Protein 3LYW (pdb70)

Structure (mmCIF, N/CA/C/O backbone):
data_3LYW
#
_entry.id   3LYW
#
_cell.length_a   44.827
_cell.length_b   44.827
_cell.length_c   85.997
_cell.angle_alpha   90.00
_cell.angle_beta   90.00
_cell.angle_gamma   90.00
#
_symmetry.space_group_name_H-M   'P 43 21 2'
#
loop_
_entity.id
_entity.type
_entity.pdbx_description
1 polymer 'YbbR family protein'
2 water water
#
loop_
_atom_site.group_PDB
_atom_site.id
_atom_site.type_symbol
_atom_site.label_atom_id
_atom_site.label_alt_id
_atom_site.label_comp_id
_atom_site.label_asym_id
_atom_site.label_entity_id
_atom_site.label_seq_id
_atom_site.pdbx_PDB_ins_code
_atom_site.Cartn_x
_atom_site.Cartn_y
_atom_site.Cartn_z
_atom_site.occupancy
_atom_site.B_iso_or_equiv
_atom_site.auth_seq_id
_atom_site.auth_comp_id
_atom_site.auth_asym_id
_atom_site.auth_atom_id
_atom_site.pdbx_PDB_model_num
ATOM 1 N N . ARG A 1 1 ? -8.403 44.568 30.499 1.00 38.75 1 ARG A N 1
ATOM 2 C CA . ARG A 1 1 ? -7.499 44.373 31.671 1.00 33.50 1 ARG A CA 1
ATOM 3 C C . ARG A 1 1 ? -6.262 43.568 31.262 1.00 31.68 1 ARG A C 1
ATOM 4 O O . ARG A 1 1 ? -5.179 43.758 31.821 1.00 36.82 1 ARG A O 1
ATOM 12 N N . ASP A 1 2 ? -6.430 42.677 30.283 1.00 26.14 2 ASP A N 1
ATOM 13 C CA . ASP A 1 2 ? -5.334 41.832 29.791 1.00 22.70 2 ASP A CA 1
ATOM 14 C C . ASP A 1 2 ? -4.425 41.419 30.946 1.00 22.51 2 ASP A C 1
ATOM 15 O O . ASP A 1 2 ? -3.225 41.684 30.930 1.00 27.82 2 ASP A O 1
ATOM 20 N N . PRO A 1 3 ? -4.989 40.753 31.961 1.00 25.04 3 PRO A N 1
ATOM 21 C CA . PRO A 1 3 ? -4.223 40.315 33.130 1.00 22.67 3 PRO A CA 1
ATOM 22 C C . PRO A 1 3 ? -3.118 39.295 32.875 1.00 27.12 3 PRO A C 1
ATOM 23 O O . PRO A 1 3 ? -3.250 38.413 32.027 1.00 18.80 3 PRO A O 1
ATOM 27 N N . THR A 1 4 ? -2.017 39.443 33.606 1.00 26.40 4 THR A N 1
ATOM 28 C CA . THR A 1 4 ? -0.899 38.514 33.510 1.00 24.69 4 THR A CA 1
ATOM 29 C C . THR A 1 4 ? -1.116 37.637 34.723 1.00 21.20 4 THR A C 1
ATOM 30 O O . THR A 1 4 ? -1.193 38.137 35.842 1.00 22.85 4 THR A O 1
ATOM 34 N N . LEU A 1 5 ? -1.241 36.335 34.501 1.00 20.15 5 LEU A N 1
ATOM 35 C CA . LEU A 1 5 ? -1.508 35.409 35.588 1.00 21.48 5 LEU A CA 1
ATOM 36 C C . LEU A 1 5 ? -0.347 34.483 35.906 1.00 23.83 5 LEU A C 1
ATOM 37 O O . LEU A 1 5 ? 0.504 34.213 35.063 1.00 25.91 5 LEU A O 1
ATOM 42 N N . THR A 1 6 ? -0.328 34.005 37.145 1.00 20.37 6 THR A N 1
ATOM 43 C CA . THR A 1 6 ? 0.674 33.056 37.612 1.00 27.75 6 THR A CA 1
ATOM 44 C C . THR A 1 6 ? -0.142 31.847 38.043 1.00 29.24 6 THR A C 1
ATOM 45 O O . THR A 1 6 ? -0.830 31.888 39.068 1.00 27.76 6 THR A O 1
ATOM 49 N N . LEU A 1 7 ? -0.085 30.784 37.247 1.00 19.17 7 LEU A N 1
ATOM 50 C CA . LEU A 1 7 ? -0.867 29.590 37.534 1.00 20.54 7 LEU A CA 1
ATOM 51 C C . LEU A 1 7 ? 0.018 28.423 37.936 1.00 22.12 7 LEU A C 1
ATOM 52 O O . LEU A 1 7 ? 1.185 28.345 37.531 1.00 18.63 7 LEU A O 1
ATOM 57 N N . SER A 1 8 ? -0.526 27.521 38.745 1.00 22.44 8 SER A N 1
ATOM 58 C CA . SER A 1 8 ? 0.231 26.349 39.136 1.00 24.17 8 SER A CA 1
ATOM 59 C C . SER A 1 8 ? 0.057 25.351 37.987 1.00 19.34 8 SER A C 1
ATOM 60 O O . SER A 1 8 ? -0.947 25.385 37.263 1.00 17.51 8 SER A O 1
ATOM 63 N N . LEU A 1 9 ? 1.043 24.479 37.810 1.00 18.54 9 LEU A N 1
ATOM 64 C CA . LEU A 1 9 ? 1.009 23.491 36.738 1.00 17.58 9 LEU A CA 1
ATOM 65 C C . LEU A 1 9 ? 0.499 22.146 37.233 1.00 19.17 9 LEU A C 1
ATOM 66 O O . LEU A 1 9 ? 0.945 21.644 38.261 1.00 22.04 9 LEU A O 1
ATOM 71 N N . ILE A 1 10 ? -0.445 21.580 36.491 1.00 17.78 10 ILE A N 1
ATOM 72 C CA . ILE A 1 10 ? -1.062 20.304 36.832 1.00 23.30 10 ILE A CA 1
ATOM 73 C C . ILE A 1 10 ? -0.821 19.260 35.754 1.00 18.98 10 ILE A C 1
ATOM 74 O O . ILE A 1 10 ? -0.835 19.569 34.560 1.00 23.97 10 ILE A O 1
ATOM 79 N N . ALA A 1 11 ? -0.588 18.023 36.172 1.00 14.24 11 ALA A N 1
ATOM 80 C CA . ALA A 1 11 ? -0.359 16.972 35.196 1.00 17.03 11 ALA A CA 1
ATOM 81 C C . ALA A 1 11 ? -1.653 16.209 34.953 1.00 19.09 11 ALA A C 1
ATOM 82 O O . ALA A 1 11 ? -2.336 15.843 35.899 1.00 25.77 11 ALA A O 1
ATOM 84 N N . LYS A 1 12 ? -1.990 15.982 33.688 1.00 16.56 12 LYS A N 1
ATOM 85 C CA . LYS A 1 12 ? -3.191 15.224 33.356 1.00 16.66 12 LYS A CA 1
ATOM 86 C C . LYS A 1 12 ? -2.806 13.883 32.723 1.00 16.18 12 LYS A C 1
ATOM 87 O O . LYS A 1 12 ? -1.754 13.748 32.092 1.00 15.92 12 LYS A O 1
ATOM 93 N N . ASN A 1 13 ? -3.663 12.889 32.915 1.00 13.93 13 ASN A N 1
ATOM 94 C CA . ASN A 1 13 ? -3.456 11.562 32.377 1.00 16.05 13 ASN A CA 1
ATOM 95 C C . ASN A 1 13 ? -2.121 10.918 32.722 1.00 18.56 13 ASN A C 1
ATOM 96 O O . ASN A 1 13 ? -1.515 10.245 31.891 1.00 15.17 13 ASN A O 1
ATOM 101 N N . THR A 1 14 ? -1.661 11.126 33.952 1.00 16.73 14 THR A N 1
ATOM 102 C CA 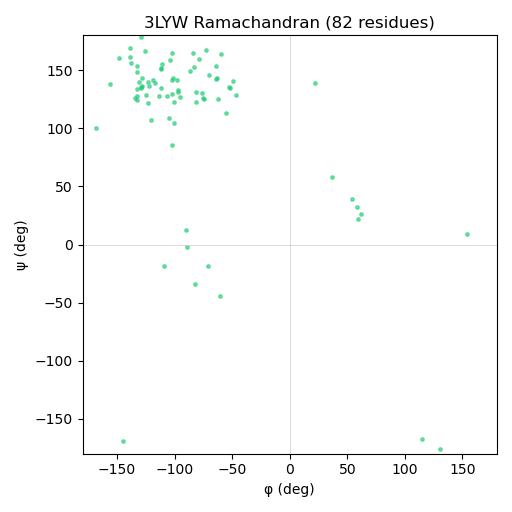. THR A 1 14 ? -0.415 10.516 34.392 1.00 20.37 14 THR A CA 1
ATOM 103 C C . THR A 1 14 ? -0.651 9.009 34.328 1.00 22.44 14 THR A C 1
ATOM 104 O O . THR A 1 14 ? -1.591 8.501 34.931 1.00 22.88 14 THR A O 1
ATOM 108 N N . PRO A 1 15 ? 0.204 8.278 33.602 1.00 15.73 15 PRO A N 1
ATOM 109 C CA . PRO A 1 15 ? 0.055 6.829 33.480 1.00 23.24 15 PRO A CA 1
ATOM 110 C C . PRO A 1 15 ? -0.141 6.156 34.822 1.00 27.86 15 PRO A C 1
ATOM 111 O O . PRO A 1 15 ? 0.473 6.540 35.804 1.00 20.57 15 PRO A O 1
ATOM 115 N N . ALA A 1 16 ? -1.014 5.160 34.875 1.00 27.94 16 ALA A N 1
ATOM 116 C CA . ALA A 1 16 ? -1.239 4.450 36.128 1.00 31.72 16 ALA A CA 1
ATOM 117 C C . ALA A 1 16 ? 0.049 3.736 36.517 1.00 25.76 16 ALA A C 1
ATOM 118 O O . ALA A 1 16 ? 0.885 3.418 35.667 1.00 23.60 16 ALA A O 1
ATOM 120 N N . ASN A 1 17 ? 0.223 3.501 37.809 1.00 26.22 17 ASN A N 1
ATOM 121 C CA . ASN A 1 17 ? 1.420 2.817 38.292 1.00 35.63 17 ASN A CA 1
ATOM 122 C C . ASN A 1 17 ? 2.716 3.538 37.916 1.00 30.85 17 ASN A C 1
ATOM 123 O O . ASN A 1 17 ? 3.743 2.908 37.681 1.00 29.63 17 ASN A O 1
ATOM 128 N N . SER A 1 18 ? 2.656 4.862 37.849 1.00 27.27 18 SER A N 1
ATOM 129 C CA . SER A 1 18 ? 3.830 5.660 37.526 1.00 25.55 18 SER A CA 1
ATOM 130 C C . SER A 1 18 ? 3.776 6.960 38.316 1.00 19.78 18 SER A C 1
ATOM 131 O O . SER A 1 18 ? 2.702 7.457 38.639 1.00 27.66 18 SER A O 1
ATOM 142 N N . ILE A 1 20 ? 5.468 11.041 38.919 1.00 19.66 20 ILE A N 1
ATOM 143 C CA . ILE A 1 20 ? 6.244 12.164 38.403 1.00 16.60 20 ILE A CA 1
ATOM 144 C C . ILE A 1 20 ? 7.269 12.474 39.485 1.00 19.11 20 ILE A C 1
ATOM 145 O O . ILE A 1 20 ? 6.912 12.698 40.647 1.00 16.39 20 ILE A O 1
ATOM 158 N N . THR A 1 22 ? 9.608 14.952 39.122 1.00 17.58 22 THR A N 1
ATOM 159 C CA . THR A 1 22 ? 9.932 16.377 39.043 1.00 20.63 22 THR A CA 1
ATOM 160 C C . THR A 1 22 ? 8.877 17.296 39.671 1.00 18.63 22 THR A C 1
ATOM 161 O O . THR A 1 22 ? 7.683 17.084 39.501 1.00 21.81 22 THR A O 1
ATOM 165 N N . LYS A 1 23 ? 9.328 18.320 40.391 1.00 21.73 23 LYS A N 1
ATOM 166 C CA . LYS A 1 23 ? 8.420 19.292 41.002 1.00 18.40 23 LYS A CA 1
ATOM 167 C C . LYS A 1 23 ? 7.948 20.178 39.856 1.00 21.58 23 LYS A C 1
ATOM 168 O O . LYS A 1 23 ? 8.761 20.729 39.127 1.00 24.68 23 LYS A O 1
ATOM 174 N N . LEU A 1 24 ? 6.640 20.309 39.681 1.00 18.10 24 LEU A N 1
ATOM 175 C CA . LEU A 1 24 ? 6.114 21.127 38.589 1.00 21.84 24 LEU A CA 1
ATOM 176 C C . LEU A 1 24 ? 6.256 22.620 38.862 1.00 20.51 24 LEU A C 1
ATOM 177 O O . LEU A 1 24 ? 5.792 23.108 39.890 1.00 26.00 24 LEU A O 1
ATOM 182 N N . PRO A 1 25 ? 6.899 23.365 37.942 1.00 21.73 25 PRO A N 1
ATOM 183 C CA . PRO A 1 25 ? 7.089 24.806 38.112 1.00 21.09 25 PRO A CA 1
ATOM 184 C C . PRO A 1 25 ? 5.789 25.558 37.903 1.00 20.64 25 PRO A C 1
ATOM 185 O O . PRO A 1 25 ? 4.808 24.980 37.440 1.00 20.92 25 PRO A O 1
ATOM 189 N N . SER A 1 26 ? 5.779 26.830 38.286 1.00 19.66 26 SER A N 1
ATOM 190 C CA . SER A 1 26 ? 4.605 27.666 38.106 1.00 21.60 26 SER A CA 1
ATOM 191 C C . SER A 1 26 ? 4.698 28.180 36.678 1.00 20.72 26 SER A C 1
ATOM 192 O O . SER A 1 26 ? 5.754 28.091 36.055 1.00 21.67 26 SER A O 1
ATOM 195 N N . VAL A 1 27 ? 3.600 28.715 36.170 1.00 19.06 27 VAL A N 1
ATOM 196 C CA . VAL A 1 27 ? 3.547 29.208 34.803 1.00 21.99 27 VAL A CA 1
ATOM 197 C C . VAL A 1 27 ? 3.018 30.643 34.750 1.00 18.27 27 VAL A C 1
ATOM 198 O O . VAL A 1 27 ? 2.037 30.972 35.430 1.00 17.64 27 VAL A O 1
ATOM 202 N N . ARG A 1 28 ? 3.663 31.490 33.945 1.00 16.19 28 ARG A N 1
ATOM 203 C CA . ARG A 1 28 ? 3.211 32.877 33.792 1.00 19.36 28 ARG A CA 1
ATOM 204 C C . ARG A 1 28 ? 2.468 32.971 32.463 1.00 17.39 28 ARG A C 1
ATOM 205 O O . ARG A 1 28 ? 2.991 32.550 31.428 1.00 22.22 28 ARG A O 1
ATOM 213 N N . VAL A 1 29 ? 1.260 33.530 32.495 1.00 17.73 29 VAL A N 1
ATOM 214 C CA . VAL A 1 29 ? 0.438 33.644 31.301 1.00 16.05 29 VAL A CA 1
ATOM 215 C C . VAL A 1 29 ? -0.004 35.073 31.010 1.00 18.98 29 VAL A C 1
ATOM 216 O O . VAL A 1 29 ? -0.532 35.756 31.878 1.00 24.65 29 VAL A O 1
ATOM 220 N N . LYS A 1 30 ? 0.234 35.516 29.780 1.00 19.59 30 LYS A N 1
ATOM 221 C CA . LYS A 1 30 ? -0.179 36.839 29.339 1.00 20.54 30 LYS A CA 1
ATOM 222 C C . LYS A 1 30 ? -1.478 36.602 28.600 1.00 19.40 30 LYS A C 1
ATOM 223 O O . LYS A 1 30 ? -1.620 35.611 27.871 1.00 15.99 30 LYS A O 1
ATOM 229 N N . THR A 1 31 ? -2.422 37.517 28.772 1.00 22.48 31 THR A N 1
ATOM 230 C CA . THR A 1 31 ? -3.731 37.350 28.166 1.00 21.62 31 THR A CA 1
ATOM 231 C C . THR A 1 31 ? -4.299 38.624 27.574 1.00 19.46 31 THR A C 1
ATOM 232 O O . THR A 1 31 ? -3.789 39.722 27.818 1.00 23.52 31 THR A O 1
ATOM 236 N N . GLU A 1 32 ? -5.378 38.459 26.813 1.00 24.24 32 GLU A N 1
ATOM 237 C CA . GLU A 1 32 ? -6.068 39.593 26.226 1.00 30.34 32 GLU A CA 1
ATOM 238 C C . GLU A 1 32 ? -7.550 39.403 26.497 1.00 23.13 32 GLU A C 1
ATOM 239 O O . GLU A 1 32 ? -8.107 38.338 26.219 1.00 24.37 32 GLU A O 1
ATOM 245 N N . GLY A 1 33 ? -8.174 40.434 27.060 1.00 23.90 33 GLY A N 1
ATOM 246 C CA . GLY A 1 33 ? -9.585 40.360 27.376 1.00 24.86 33 GLY A CA 1
ATOM 247 C C . GLY A 1 33 ? -9.832 40.803 28.802 1.00 24.39 33 GLY A C 1
ATOM 248 O O . GLY A 1 33 ? -8.902 41.239 29.488 1.00 21.65 33 GLY A O 1
ATOM 249 N N . TYR A 1 34 ? -11.079 40.695 29.250 1.00 26.17 34 TYR A N 1
ATOM 250 C CA . TYR A 1 34 ? -11.443 41.092 30.605 1.00 26.20 34 TYR A CA 1
ATOM 251 C C . TYR A 1 34 ? -12.295 40.024 31.283 1.00 22.41 34 TYR A C 1
ATOM 252 O O . TYR A 1 34 ? -13.061 39.319 30.627 1.00 21.21 34 TYR A O 1
ATOM 261 N N . ASN A 1 35 ? -12.156 39.912 32.600 1.00 22.97 35 ASN A N 1
ATOM 262 C CA . ASN A 1 35 ? -12.912 38.931 33.369 1.00 23.05 35 ASN A CA 1
ATOM 263 C C . ASN A 1 35 ? -12.807 39.172 34.871 1.00 22.77 35 ASN A C 1
ATOM 264 O O . ASN A 1 35 ? -11.813 38.808 35.500 1.00 28.51 35 ASN A O 1
ATOM 269 N N . PRO A 1 36 ? -13.838 39.787 35.441 1.00 28.11 36 PRO A N 1
ATOM 270 C CA . PRO A 1 36 ? -13.863 40.080 36.877 1.00 30.70 36 PRO A CA 1
ATOM 271 C C . PRO A 1 36 ? -14.736 39.090 37.641 1.00 33.27 36 PRO A C 1
ATOM 272 O O . PRO A 1 36 ? -15.913 39.3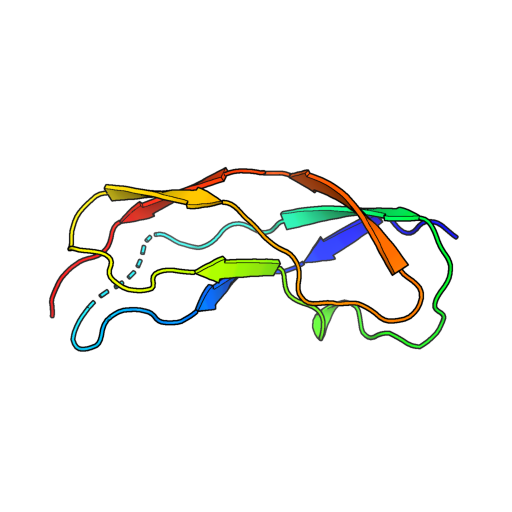62 37.880 1.00 30.62 36 PRO A O 1
ATOM 276 N N . SER A 1 37 ? -14.159 37.953 38.018 1.00 23.16 37 SER A N 1
ATOM 277 C CA . SER A 1 37 ? -14.892 36.930 38.754 1.00 38.28 37 SER A CA 1
ATOM 278 C C . SER A 1 37 ? -14.290 35.548 38.525 1.00 38.00 37 SER A C 1
ATOM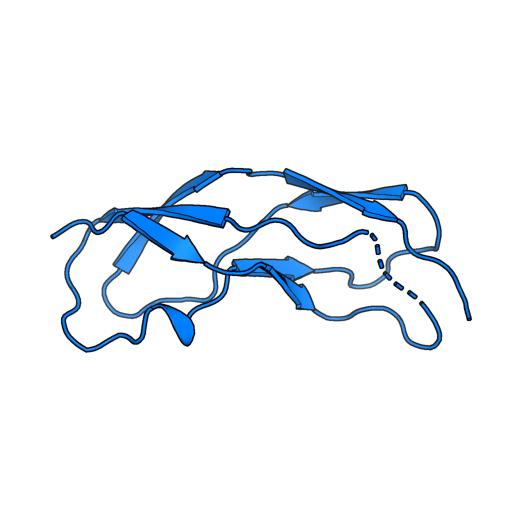 279 O O . SER A 1 37 ? -14.865 34.535 38.924 1.00 52.95 37 SER A O 1
ATOM 282 N N . ILE A 1 38 ? -13.128 35.514 37.879 1.00 42.14 38 ILE A N 1
ATOM 283 C CA . ILE A 1 38 ? -12.446 34.257 37.595 1.00 44.97 38 ILE A CA 1
ATOM 284 C C . ILE A 1 38 ? -11.319 34.004 38.591 1.00 42.30 38 ILE A C 1
ATOM 285 O O . ILE A 1 38 ? -10.257 34.621 38.511 1.00 38.64 38 ILE A O 1
ATOM 290 N N . ASN A 1 39 ? -11.558 33.092 39.527 1.00 44.05 39 ASN A N 1
ATOM 291 C CA . ASN A 1 39 ? -10.563 32.755 40.539 1.00 36.84 39 ASN A CA 1
ATOM 292 C C . ASN A 1 39 ? -9.232 32.338 39.922 1.00 36.89 39 ASN A C 1
ATOM 293 O O . ASN A 1 39 ? -9.136 31.296 39.275 1.00 38.10 39 ASN A O 1
ATOM 298 N N . VAL A 1 40 ? -8.208 33.160 40.127 1.00 37.55 40 VAL A N 1
ATOM 299 C CA . VAL A 1 40 ? -6.885 32.880 39.592 1.00 45.69 40 VAL A CA 1
ATOM 300 C C . VAL A 1 40 ? -6.314 31.567 40.125 1.00 49.91 40 VAL A C 1
ATOM 301 O O . VAL A 1 40 ? -5.748 30.776 39.367 1.00 51.09 40 VAL A O 1
ATOM 305 N N . ASN A 1 41 ? -6.461 31.337 41.428 1.00 52.61 41 ASN A N 1
ATOM 306 C CA . ASN A 1 41 ? -5.944 30.117 42.043 1.00 54.72 41 ASN A CA 1
ATOM 307 C C . ASN A 1 41 ? -6.754 28.897 41.620 1.00 50.99 41 ASN A C 1
ATOM 308 O O . ASN A 1 41 ? -6.298 27.761 41.751 1.00 51.01 41 ASN A O 1
ATOM 313 N N . GLU A 1 42 ? -7.959 29.135 41.113 1.00 44.38 42 GLU A N 1
ATOM 314 C CA . GLU A 1 42 ? -8.794 28.038 40.663 1.00 36.45 42 GLU A CA 1
ATOM 315 C C . GLU A 1 42 ? -8.513 27.728 39.200 1.00 39.53 42 GLU A C 1
ATOM 316 O O . GLU A 1 42 ? -9.092 26.806 38.621 1.00 38.81 42 GLU A O 1
ATOM 317 N N . LEU A 1 43 ? -7.621 28.513 38.597 1.00 38.65 43 LEU A N 1
ATOM 318 C CA . LEU A 1 43 ? -7.241 28.334 37.196 1.00 39.71 43 LEU A CA 1
ATOM 319 C C . LEU A 1 43 ? -5.902 27.611 37.160 1.00 30.62 43 LEU A C 1
ATOM 320 O O . LEU A 1 43 ? -5.023 27.871 37.990 1.00 29.84 43 LEU A O 1
ATOM 325 N N . PHE A 1 44 ? -5.730 26.727 36.184 1.00 21.41 44 PHE A N 1
ATOM 326 C CA . PHE A 1 44 ? -4.501 25.947 36.107 1.00 17.79 44 PHE A CA 1
ATOM 327 C C . PHE A 1 44 ? -3.942 25.793 34.703 1.00 20.58 44 PHE A C 1
ATOM 328 O O . PHE A 1 44 ? -4.663 25.899 33.702 1.00 21.85 44 PHE A O 1
ATOM 336 N N . ALA A 1 45 ? -2.643 25.548 34.653 1.00 20.20 45 ALA A N 1
ATOM 337 C CA . ALA A 1 45 ? -1.945 25.304 33.406 1.00 15.79 45 ALA A CA 1
ATOM 338 C C . ALA A 1 45 ? -1.774 23.800 33.518 1.00 19.18 45 ALA A C 1
ATOM 339 O O . ALA A 1 45 ? -1.825 23.260 34.622 1.00 15.23 45 ALA A O 1
ATOM 341 N N . TYR A 1 46 ? -1.564 23.108 32.409 1.00 15.74 46 TYR A N 1
ATOM 342 C CA . TYR A 1 46 ? -1.405 21.667 32.511 1.00 16.85 46 TYR A CA 1
ATOM 343 C C . TYR A 1 46 ? -0.483 21.069 31.468 1.00 17.58 46 TYR A C 1
ATOM 344 O O . TYR A 1 46 ? -0.190 21.693 30.446 1.00 15.67 46 TYR A O 1
ATOM 353 N N . VAL A 1 47 ? -0.002 19.869 31.773 1.00 14.97 47 VAL A N 1
ATOM 354 C CA . VAL A 1 47 ? 0.807 19.092 30.856 1.00 17.88 47 VAL A CA 1
ATOM 355 C C . VAL A 1 47 ? 0.034 17.784 30.728 1.00 17.01 47 VAL A C 1
ATOM 356 O O . VAL A 1 47 ? -0.527 17.285 31.703 1.00 16.90 47 VAL A O 1
ATOM 360 N N . ASP A 1 48 ? -0.019 17.251 29.514 1.00 18.88 48 ASP A N 1
ATOM 361 C CA . ASP A 1 48 ? -0.753 16.021 29.255 1.00 17.65 48 ASP A CA 1
ATOM 362 C C . ASP A 1 48 ? 0.236 14.871 29.087 1.00 18.01 48 ASP A C 1
ATOM 363 O O . ASP A 1 48 ? 0.940 14.788 28.081 1.00 19.07 48 ASP A O 1
ATOM 368 N N . LEU A 1 49 ? 0.277 13.980 30.074 1.00 17.80 49 LEU A N 1
ATOM 369 C CA . LEU A 1 49 ? 1.194 12.840 30.050 1.00 13.54 49 LEU A CA 1
ATOM 370 C C . LEU A 1 49 ? 0.597 11.606 29.394 1.00 18.21 49 LEU A C 1
ATOM 371 O O . LEU A 1 49 ? 1.137 10.511 29.506 1.00 17.59 49 LEU A O 1
ATOM 376 N N . SER A 1 50 ? -0.524 11.780 28.711 1.00 23.32 50 SER A N 1
ATOM 377 C CA . SER A 1 50 ? -1.173 10.654 28.058 1.00 25.66 50 SER A CA 1
ATOM 378 C C . SER A 1 50 ? -0.175 9.816 27.275 1.00 25.22 50 SER A C 1
ATOM 379 O O . SER A 1 50 ? 0.608 10.342 26.490 1.00 27.18 50 SER A O 1
ATOM 382 N N . GLY A 1 51 ? -0.195 8.513 27.530 1.00 24.06 51 GLY A N 1
ATOM 383 C CA . GLY A 1 51 ? 0.677 7.579 26.838 1.00 29.78 51 GLY A CA 1
ATOM 384 C C . GLY A 1 51 ? 2.178 7.726 26.981 1.00 32.59 51 GLY A C 1
ATOM 385 O O . GLY A 1 51 ? 2.919 7.300 26.100 1.00 31.88 51 GLY A O 1
ATOM 386 N N . SER A 1 52 ? 2.641 8.310 28.078 1.00 19.70 52 SER A N 1
ATOM 387 C CA . SER A 1 52 ? 4.078 8.476 28.277 1.00 26.72 52 SER A CA 1
ATOM 388 C C . SER A 1 52 ? 4.724 7.259 28.916 1.00 23.03 52 SER A C 1
ATOM 389 O O . SER A 1 52 ? 4.089 6.543 29.689 1.00 27.36 52 SER A O 1
ATOM 392 N N . GLU A 1 53 ? 5.989 7.029 28.583 1.00 26.62 53 GLU A N 1
ATOM 393 C CA . GLU A 1 53 ? 6.750 5.925 29.157 1.00 25.26 53 GLU A CA 1
ATOM 394 C C . GLU A 1 53 ? 7.662 6.517 30.235 1.00 23.20 53 GLU A C 1
ATOM 395 O O . GLU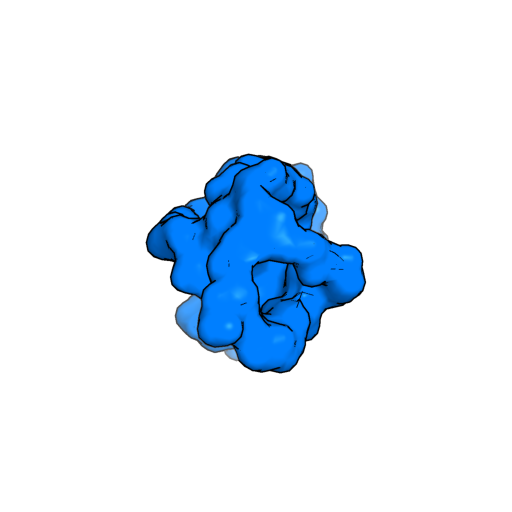 A 1 53 ? 7.847 7.730 30.295 1.00 24.13 53 GLU A O 1
ATOM 401 N N . PRO A 1 54 ? 8.230 5.677 31.116 1.00 23.91 54 PRO A N 1
ATOM 402 C CA . PRO A 1 54 ? 9.109 6.211 32.159 1.00 23.37 54 PRO A CA 1
ATOM 403 C C . PRO A 1 54 ? 10.282 6.926 31.512 1.00 26.90 54 PRO A C 1
ATOM 404 O O . PRO A 1 54 ? 10.542 6.746 30.327 1.00 22.58 54 PRO A O 1
ATOM 408 N N . GLY A 1 55 ? 10.983 7.741 32.287 1.00 16.53 55 GLY A N 1
ATOM 409 C CA . GLY A 1 55 ? 12.131 8.449 31.754 1.00 18.07 55 GLY A CA 1
ATOM 410 C C . GLY A 1 55 ? 11.903 9.945 31.750 1.00 22.25 55 GLY A C 1
ATOM 411 O O . GLY A 1 55 ? 10.937 10.427 32.352 1.00 20.58 55 GLY A O 1
ATOM 412 N N . GLU A 1 56 ? 12.767 10.682 31.056 1.00 16.53 56 GLU A N 1
ATOM 413 C CA . GLU A 1 56 ? 12.651 12.134 31.013 1.00 18.02 56 GLU A CA 1
ATOM 414 C C . GLU A 1 56 ? 12.132 12.561 29.653 1.00 23.81 56 GLU A C 1
ATOM 415 O O . GLU A 1 56 ? 12.682 12.159 28.628 1.00 23.81 56 GLU A O 1
ATOM 421 N N . HIS A 1 57 ? 11.071 13.362 29.650 1.00 23.07 57 HIS A N 1
ATOM 422 C CA . HIS A 1 57 ? 10.467 13.843 28.414 1.00 21.18 57 HIS A CA 1
ATOM 423 C C . HIS A 1 57 ? 10.073 15.308 28.554 1.00 21.97 57 HIS A C 1
ATOM 424 O O . HIS A 1 57 ? 9.942 15.831 29.669 1.00 13.57 57 HIS A O 1
ATOM 431 N N . ASP A 1 58 ? 9.868 15.966 27.416 1.00 15.90 58 ASP A N 1
ATOM 432 C CA . ASP A 1 58 ? 9.432 17.369 27.406 1.00 15.84 58 ASP A CA 1
ATOM 433 C C . ASP A 1 58 ? 7.943 17.412 27.103 1.00 16.17 58 ASP A C 1
ATOM 434 O O . ASP A 1 58 ? 7.456 16.638 26.268 1.00 20.65 58 ASP A O 1
ATOM 439 N N . TYR A 1 59 ? 7.230 18.317 27.765 1.00 17.57 59 TYR A N 1
ATOM 440 C CA . TYR A 1 59 ? 5.804 18.444 27.555 1.00 14.93 59 TYR A CA 1
ATOM 441 C C . TYR A 1 59 ? 5.435 19.896 27.316 1.00 17.37 59 TYR A C 1
ATOM 442 O O . TYR A 1 59 ? 5.971 20.799 27.956 1.00 19.70 59 TYR A O 1
ATOM 451 N N . GLU A 1 60 ? 4.520 20.108 26.380 1.00 15.05 60 GLU A N 1
ATOM 452 C CA . GLU A 1 60 ? 4.047 21.440 26.054 1.00 17.98 60 GLU A CA 1
ATOM 453 C C . GLU A 1 60 ? 3.076 21.912 27.132 1.00 16.12 60 GLU A C 1
ATOM 454 O O . GLU A 1 60 ? 2.135 21.203 27.484 1.00 20.58 60 GLU A O 1
ATOM 460 N N . VAL A 1 61 ? 3.297 23.117 27.638 1.00 15.01 61 VAL A N 1
ATOM 461 C CA . VAL A 1 61 ? 2.431 23.669 28.668 1.00 15.66 61 VAL A CA 1
ATOM 462 C C . VAL A 1 61 ? 1.199 24.256 27.995 1.00 17.02 61 VAL A C 1
ATOM 463 O O . VAL A 1 61 ? 1.306 24.993 27.013 1.00 18.49 61 VAL A O 1
ATOM 467 N N . LYS A 1 62 ? 0.029 23.908 28.513 1.00 16.13 62 LYS A N 1
ATOM 468 C CA . LYS A 1 62 ? -1.222 24.414 27.975 1.00 18.90 62 LYS A CA 1
ATOM 469 C C . LYS A 1 62 ? -2.015 25.057 29.105 1.00 17.51 62 LYS A C 1
ATOM 470 O O . LYS A 1 62 ? -1.700 24.855 30.271 1.00 18.44 62 LYS A O 1
ATOM 476 N N . VAL A 1 63 ? -3.051 25.815 28.768 1.00 14.85 63 VAL A N 1
ATOM 477 C CA . VAL A 1 63 ? -3.863 26.467 29.785 1.00 18.13 63 VAL A CA 1
ATOM 478 C C . VAL A 1 63 ? -5.323 26.061 29.696 1.00 22.12 63 VAL A C 1
ATOM 479 O O . VAL A 1 63 ? -5.895 25.996 28.613 1.00 19.81 63 VAL A O 1
ATOM 483 N N . GLU A 1 64 ? -5.931 25.784 30.843 1.00 22.80 64 GLU A N 1
ATOM 484 C CA . GLU A 1 64 ? -7.338 25.401 30.838 1.00 23.75 64 GLU A CA 1
ATOM 485 C C . GLU A 1 64 ? -8.116 26.611 30.325 1.00 24.09 64 GLU A C 1
ATOM 486 O O . GLU A 1 64 ? -7.762 27.749 30.624 1.00 18.68 64 GLU A O 1
ATOM 492 N N . PRO A 1 65 ? -9.167 26.380 29.520 1.00 32.67 65 PRO A N 1
ATOM 493 C CA . PRO A 1 65 ? -9.986 27.469 28.971 1.00 30.78 65 PRO A CA 1
ATOM 494 C C . PRO A 1 65 ? -10.492 28.434 30.051 1.00 29.07 65 PRO A C 1
ATOM 495 O O . PRO A 1 65 ? -10.948 28.006 31.108 1.00 28.33 65 PRO A O 1
ATOM 499 N N . ILE A 1 66 ? -10.391 29.731 29.781 1.00 27.06 66 ILE A N 1
ATOM 500 C CA . ILE A 1 66 ? -10.859 30.760 30.710 1.00 30.61 66 ILE A CA 1
ATOM 501 C C . ILE A 1 66 ? -11.871 31.632 29.981 1.00 24.50 66 ILE A C 1
ATOM 502 O O . ILE A 1 66 ? -11.551 32.227 28.960 1.00 23.14 66 ILE A O 1
ATOM 507 N N . PRO A 1 67 ? -13.103 31.726 30.501 1.00 25.63 67 PRO A N 1
ATOM 508 C CA . PRO A 1 67 ? -14.124 32.549 29.846 1.00 27.57 67 PRO A CA 1
ATOM 509 C C . PRO A 1 67 ? -13.698 33.993 29.568 1.00 26.19 67 PRO A C 1
ATOM 510 O O . PRO A 1 67 ? -13.106 34.663 30.413 1.00 23.41 67 PRO A O 1
ATOM 514 N N . ASN A 1 68 ? -14.002 34.457 28.362 1.00 20.96 68 ASN A N 1
ATO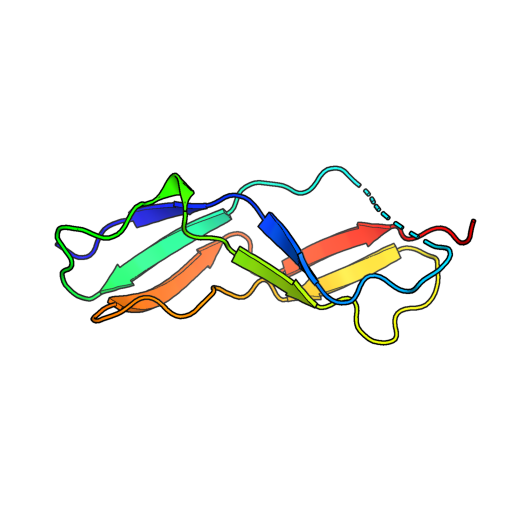M 515 C CA . ASN A 1 68 ? -13.707 35.818 27.935 1.00 21.58 68 ASN A CA 1
ATOM 516 C C . ASN A 1 68 ? -12.229 36.175 27.979 1.00 19.52 68 ASN A C 1
ATOM 517 O O . ASN A 1 68 ? -11.881 37.349 28.029 1.00 23.55 68 ASN A O 1
ATOM 522 N N . ILE A 1 69 ? -11.367 35.169 27.954 1.00 27.52 69 ILE A N 1
ATOM 523 C CA . ILE A 1 69 ? -9.932 35.401 27.990 1.00 24.96 69 ILE A CA 1
ATOM 524 C C . ILE A 1 69 ? -9.209 34.586 26.929 1.00 18.56 69 ILE A C 1
ATOM 525 O O . ILE A 1 69 ? -9.460 33.396 26.765 1.00 25.18 69 ILE A O 1
ATOM 530 N N . LYS A 1 70 ? -8.304 35.242 26.218 1.00 24.97 70 LYS A N 1
ATOM 531 C CA . LYS A 1 70 ? -7.511 34.579 25.197 1.00 25.82 70 LYS A CA 1
ATOM 532 C C . LYS A 1 70 ? -6.061 34.580 25.660 1.00 15.98 70 LYS A C 1
ATOM 533 O O . LYS A 1 70 ? -5.524 35.633 26.018 1.00 20.57 70 LYS A O 1
ATOM 539 N N . ILE A 1 71 ? -5.444 33.401 25.659 1.00 18.72 71 ILE A N 1
ATOM 540 C CA . ILE A 1 71 ? -4.057 33.246 26.091 1.00 16.66 71 ILE A CA 1
ATOM 541 C C . ILE A 1 71 ? -3.140 33.645 24.939 1.00 19.62 71 ILE A C 1
ATOM 542 O O . ILE A 1 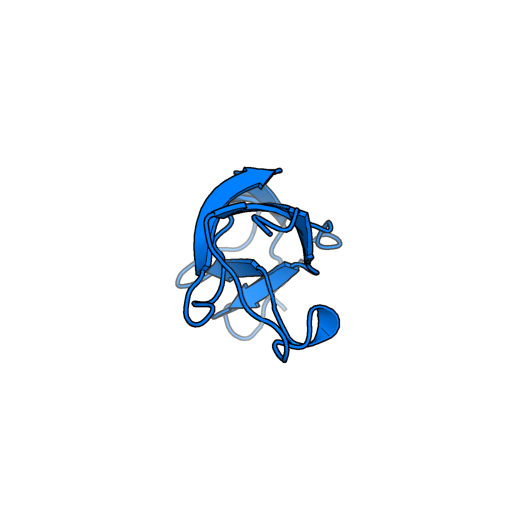71 ? -3.223 33.093 23.840 1.00 18.27 71 ILE A O 1
ATOM 547 N N . VAL A 1 72 ? -2.270 34.616 25.178 1.00 17.83 72 VAL A N 1
ATOM 548 C CA . VAL A 1 72 ? -1.368 35.061 24.121 1.00 25.48 72 VAL A CA 1
ATOM 549 C C . VAL A 1 72 ? 0.090 34.658 24.336 1.00 25.99 72 VAL A C 1
ATOM 550 O O . VAL A 1 72 ? 0.890 34.668 23.404 1.00 23.64 72 VAL A O 1
ATOM 554 N N . GLU A 1 73 ? 0.449 34.312 25.565 1.00 18.69 73 GLU A N 1
ATOM 555 C CA . GLU A 1 73 ? 1.825 33.921 25.845 1.00 15.98 73 GLU A CA 1
ATOM 556 C C . GLU A 1 73 ? 1.890 33.046 27.088 1.00 18.20 73 GLU A C 1
ATOM 557 O O . GLU A 1 73 ? 1.219 33.320 28.073 1.00 15.39 73 GLU A O 1
ATOM 563 N N . ILE A 1 74 ? 2.702 31.995 27.031 1.00 14.33 74 ILE A N 1
ATOM 564 C CA . ILE A 1 74 ? 2.851 31.080 28.156 1.00 17.69 74 ILE A CA 1
ATOM 565 C C . ILE A 1 74 ? 4.321 30.790 28.439 1.00 15.26 74 ILE A C 1
ATOM 566 O O . ILE A 1 74 ? 5.059 30.355 27.555 1.00 17.82 74 ILE A O 1
ATOM 571 N N . SER A 1 75 ? 4.739 31.033 29.677 1.00 16.01 75 SER A N 1
ATOM 572 C CA . SER A 1 75 ? 6.121 30.798 30.079 1.00 12.03 75 SER A CA 1
ATOM 573 C C . SER A 1 75 ? 6.189 30.071 31.418 1.00 18.03 75 SER A C 1
ATOM 574 O O . SER A 1 75 ? 5.608 30.516 32.407 1.00 17.50 75 SER A O 1
ATOM 577 N N . PRO A 1 76 ? 6.903 28.950 31.441 1.00 14.74 76 PRO A N 1
ATOM 578 C CA . PRO A 1 76 ? 7.585 28.446 30.244 1.00 20.58 76 PRO A CA 1
ATOM 579 C C . PRO A 1 76 ? 6.620 27.738 29.299 1.00 24.67 76 PRO A C 1
ATOM 580 O O . PRO A 1 76 ? 5.544 27.315 29.720 1.00 45.40 76 PRO A O 1
ATOM 584 N N . ARG A 1 77 ? 7.008 27.614 28.033 1.00 30.92 77 ARG A N 1
ATOM 585 C CA . ARG A 1 77 ? 6.172 26.956 27.037 1.00 23.12 77 ARG A CA 1
ATOM 586 C C . ARG A 1 77 ? 6.322 25.440 27.106 1.00 17.58 77 ARG A C 1
ATOM 587 O O . ARG A 1 77 ? 5.367 24.701 26.865 1.00 20.34 77 ARG A O 1
ATOM 595 N N . VAL A 1 78 ? 7.525 24.984 27.436 1.00 16.52 78 VAL A N 1
ATOM 596 C CA . VAL A 1 78 ? 7.802 23.557 27.539 1.00 15.40 78 VAL A CA 1
ATOM 597 C C . VAL A 1 78 ? 8.458 23.218 28.874 1.00 15.07 78 VAL A C 1
ATOM 598 O O . VAL A 1 78 ? 9.270 23.986 29.390 1.00 16.78 78 VAL A O 1
ATOM 602 N N . VAL A 1 79 ? 8.100 22.064 29.428 1.00 13.93 79 VAL A N 1
ATOM 603 C CA . VAL A 1 79 ? 8.651 21.624 30.704 1.00 17.01 79 VAL A CA 1
ATOM 604 C C . VAL A 1 79 ? 9.178 20.196 30.616 1.00 19.35 79 VAL A C 1
ATOM 605 O O . VAL A 1 79 ? 8.528 19.318 30.049 1.00 18.07 79 VAL A O 1
ATOM 609 N N . THR A 1 80 ? 10.360 19.971 31.181 1.00 19.07 80 THR A N 1
ATOM 610 C CA . THR A 1 80 ? 10.975 18.651 31.171 1.00 19.43 80 THR A CA 1
ATOM 611 C C . THR A 1 80 ? 10.617 17.951 32.485 1.00 17.67 80 THR A C 1
ATOM 612 O O . THR A 1 80 ? 10.833 18.483 33.566 1.00 20.66 80 THR A O 1
ATOM 616 N N . LEU A 1 81 ? 10.074 16.744 32.385 1.00 16.19 81 LEU A N 1
ATOM 617 C CA . LEU A 1 81 ? 9.672 15.990 33.567 1.00 18.72 81 LEU A CA 1
ATOM 618 C C . LEU A 1 81 ? 10.171 14.548 33.501 1.00 17.84 81 LEU A C 1
ATOM 619 O O . LEU A 1 81 ? 10.374 13.994 32.420 1.00 22.13 81 LEU A O 1
ATOM 624 N N . GLN A 1 82 ? 10.361 13.944 34.667 1.00 17.05 82 GLN A N 1
ATOM 625 C CA . GLN A 1 82 ? 10.797 12.555 34.723 1.00 15.69 82 GLN A CA 1
ATOM 626 C C . GLN A 1 82 ? 9.672 11.702 35.286 1.00 19.78 82 GLN A C 1
ATOM 627 O O . GLN A 1 82 ? 9.036 12.077 36.285 1.00 21.71 82 GLN A O 1
ATOM 633 N N . LEU A 1 83 ? 9.423 10.566 34.638 1.00 15.09 83 LEU A N 1
ATOM 634 C CA . LEU A 1 83 ? 8.376 9.641 35.066 1.00 18.95 83 LEU A CA 1
ATOM 635 C C . LEU A 1 83 ? 9.032 8.328 35.458 1.00 22.89 83 LEU A C 1
ATOM 636 O O . LEU A 1 83 ? 9.958 7.871 34.795 1.00 21.75 83 LEU A O 1
ATOM 641 N N . GLU A 1 84 ? 8.560 7.732 36.546 1.00 17.95 84 G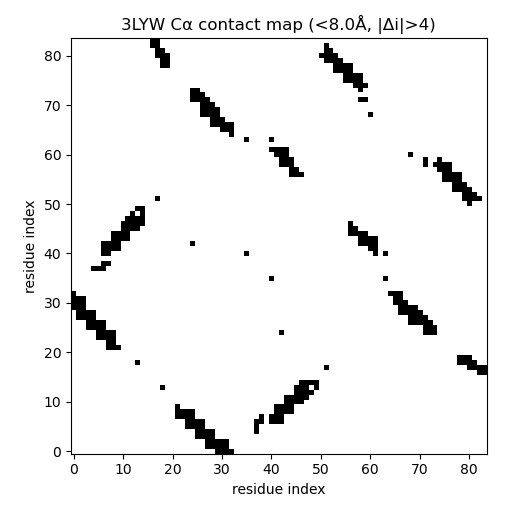LU A N 1
ATOM 642 C CA . GLU A 1 84 ? 9.082 6.454 37.011 1.00 18.08 84 GLU A CA 1
ATOM 643 C C . GLU A 1 84 ? 7.946 5.471 37.260 1.00 20.63 84 GLU A C 1
ATOM 644 O O . GLU A 1 84 ? 6.942 5.836 37.865 1.00 23.33 84 GLU A O 1
ATOM 650 N N . HIS A 1 85 ? 8.102 4.235 36.787 1.00 20.22 85 HIS A N 1
ATOM 651 C CA . HIS A 1 85 ? 7.093 3.205 36.999 1.00 17.77 85 HIS A CA 1
ATOM 652 C C . HIS A 1 85 ? 7.120 2.842 38.472 1.00 20.65 85 HIS A C 1
ATOM 653 O O . HIS A 1 85 ? 8.179 2.850 39.090 1.00 18.00 85 HIS A O 1
ATOM 660 N N . HIS A 1 86 ? 5.959 2.523 39.033 1.00 29.62 86 HIS A N 1
ATOM 661 C CA . HIS A 1 86 ? 5.882 2.124 40.432 1.00 24.58 86 HIS A CA 1
ATOM 662 C C . HIS A 1 86 ? 6.604 0.788 40.582 1.00 31.58 86 HIS A C 1
ATOM 663 O O . HIS A 1 86 ? 6.519 -0.018 39.637 1.00 30.84 86 HIS A O 1
#

B-factor: mean 28.21, std 11.57, range [12.03, 73.0]

Organism: Desulfitobacterium hafniense (strain DSM 10664 / DCB-2) (NCBI:tx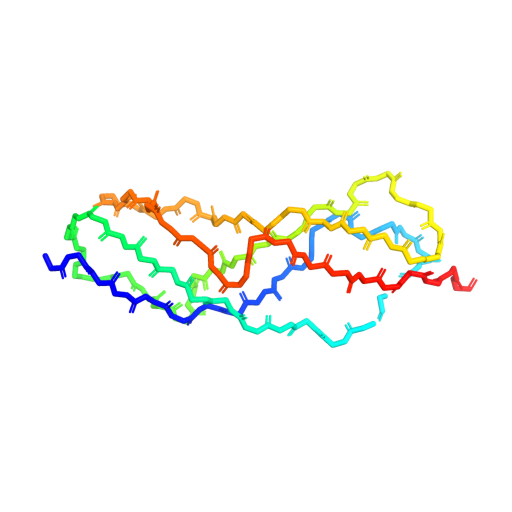id272564)

Foldseek 3Di:
DQDWAKAWEEEPQQDPQKWPDGDIKIWTKDFDDDPDDRHVWHKYWYCHPPDFAKDKTAIGTDDDPGIDTDDMPPGIDIMGMGGD

InterPro domains:
  IPR012505 YbbR-like [PF07949] (128-202)
  IPR012505 YbbR-like [PF07949] (230-290)
  IPR053154 Cyclic di-AMP regulator [PTHR37804] (1-417)

Radius of gyration: 14.09 Å; Cα contacts (8 Å, |Δi|>4): 182; chains: 1; bounding box: 28×42×18 Å

CATH classification: 2.170.120.30

Sequence (84 aa):
RDPTLTLSLIAKNTPANSITKLPSVRVKTEGYNPSINVNELFAYVDLSGSEPGEHDYEVKVEPIPNIKIVEISPRVVTLQLEHH

Nearest PDB structures (foldseek):
  3lyw-assembly1_A  TM=1.012E+00  e=2.957E-14  Desulfitobacterium hafniense DCB-2
  2l5n-assembly1_A  TM=8.835E-01  e=2.896E-10  Desulfitobacterium hafniense DCB-2
  5hqh-assembly1_A  TM=7.122E-01  e=6.172E-04  Listeria monocytogenes EGD-e
  2kq1-assembly1_A  TM=6.273E-01  e=3.517E-03  Halalkalibacterium halodurans
  4qdy-assembly1_A-2  TM=7.156E-01  e=2.932E-02  Streptococcus pneumoniae TIGR4

Secondary structure (DSSP, 8-state):
---EEEEEEEEESPPTT---PPPEEEEEEEE--TT--STT-EEEEE-TTPPSEEEEEE-EE---TTEEEEEEESSEEEEEE---

Solvent-accessible surface area: 5505 Å² total